Protein AF-A0A1G8S186-F1 (afdb_monomer_lite)

Sequence (77 aa):
MNGEADHVHILFDAPPQINLANTINSYKTVTSRYIRKEFAKELSQYFWKPYFWSRSYMVLSTGGTTIETIKKYIEEQ

Structure (mmCIF, N/CA/C/O backbone):
data_AF-A0A1G8S186-F1
#
_entry.id   AF-A0A1G8S186-F1
#
loop_
_atom_site.group_PDB
_atom_site.id
_atom_site.type_symbol
_atom_site.label_atom_id
_atom_site.label_alt_id
_atom_site.label_comp_id
_atom_site.label_asym_id
_atom_site.label_entity_id
_atom_site.label_seq_id
_atom_site.pdbx_PDB_ins_code
_atom_site.Cartn_x
_atom_site.Cartn_y
_atom_site.Cartn_z
_atom_site.occupancy
_atom_site.B_iso_or_equiv
_atom_site.auth_seq_id
_atom_site.auth_comp_id
_atom_site.auth_asym_id
_atom_site.auth_atom_id
_atom_site.pdbx_PDB_model_num
ATOM 1 N N . MET A 1 1 ? -5.251 -12.875 4.126 1.00 61.59 1 MET A N 1
ATOM 2 C CA . MET A 1 1 ? -5.010 -12.051 2.929 1.00 61.59 1 MET A CA 1
ATOM 3 C C . MET A 1 1 ? -5.830 -12.683 1.836 1.00 61.59 1 MET A C 1
ATOM 5 O O . MET A 1 1 ? -5.554 -13.827 1.503 1.00 61.59 1 MET A O 1
ATOM 9 N N . ASN A 1 2 ? -6.860 -11.979 1.385 1.00 71.25 2 ASN A N 1
ATOM 10 C CA . ASN A 1 2 ? -7.702 -12.401 0.270 1.00 71.25 2 ASN A CA 1
ATOM 11 C C . ASN A 1 2 ? -7.453 -11.415 -0.869 1.00 71.25 2 ASN A C 1
ATOM 13 O O . ASN A 1 2 ? -7.065 -10.277 -0.615 1.00 71.25 2 ASN A O 1
ATOM 17 N N . GLY A 1 3 ? -7.614 -11.834 -2.111 1.00 71.62 3 GLY A N 1
ATOM 18 C CA . GLY A 1 3 ? -7.436 -10.945 -3.246 1.00 71.62 3 GLY A CA 1
ATOM 19 C C . GLY A 1 3 ? -8.220 -11.450 -4.432 1.00 71.62 3 GLY A C 1
ATOM 20 O O . GLY A 1 3 ? -8.357 -12.660 -4.614 1.00 71.62 3 GLY A O 1
ATOM 21 N N . GLU A 1 4 ? -8.722 -10.504 -5.203 1.00 82.31 4 GLU A N 1
ATOM 22 C CA . GLU A 1 4 ? -9.305 -10.760 -6.504 1.00 82.31 4 GLU A CA 1
ATOM 23 C C . GLU A 1 4 ? -8.242 -10.611 -7.598 1.00 82.31 4 GLU A C 1
ATOM 25 O O . GLU A 1 4 ? -7.055 -10.392 -7.334 1.00 82.31 4 GLU A O 1
ATOM 30 N N . ALA A 1 5 ? -8.663 -10.739 -8.856 1.00 81.88 5 ALA A N 1
ATOM 31 C CA . ALA A 1 5 ? -7.769 -10.619 -9.999 1.00 81.88 5 ALA A CA 1
ATOM 32 C C . ALA A 1 5 ? -7.087 -9.237 -10.096 1.00 81.88 5 ALA A C 1
ATOM 34 O O . ALA A 1 5 ? -6.008 -9.140 -10.683 1.00 81.88 5 ALA A O 1
ATOM 35 N N . ASP A 1 6 ? -7.685 -8.178 -9.537 1.00 86.62 6 ASP A N 1
ATOM 36 C CA . ASP A 1 6 ? -7.223 -6.793 -9.685 1.00 86.62 6 ASP A CA 1
ATOM 37 C C . ASP A 1 6 ? -6.938 -6.047 -8.363 1.00 86.62 6 ASP A C 1
ATOM 39 O O . ASP A 1 6 ? -6.345 -4.961 -8.395 1.00 86.62 6 ASP A O 1
ATOM 43 N N . HIS A 1 7 ? -7.278 -6.616 -7.200 1.00 88.31 7 HIS A N 1
ATOM 44 C CA . HIS A 1 7 ? -7.041 -5.990 -5.896 1.00 88.31 7 HIS A CA 1
ATOM 45 C C . HIS A 1 7 ? -6.801 -6.997 -4.756 1.00 88.31 7 HIS A C 1
ATOM 47 O O . HIS A 1 7 ? -7.095 -8.182 -4.863 1.00 88.31 7 HIS A O 1
ATOM 53 N N . VAL A 1 8 ? -6.219 -6.526 -3.645 1.00 90.50 8 VAL A N 1
ATOM 54 C CA . VAL A 1 8 ? -5.891 -7.356 -2.471 1.00 90.50 8 VAL A CA 1
ATOM 55 C C . VAL A 1 8 ? -6.449 -6.720 -1.203 1.00 90.50 8 VAL A C 1
ATOM 57 O O . VAL A 1 8 ? -6.215 -5.541 -0.937 1.00 90.50 8 VAL A O 1
ATOM 60 N N . HIS A 1 9 ? -7.108 -7.539 -0.387 1.00 88.50 9 HIS A N 1
ATOM 61 C CA . HIS A 1 9 ? -7.621 -7.213 0.938 1.00 88.50 9 HIS A CA 1
ATOM 62 C C . HIS A 1 9 ? -6.714 -7.772 2.041 1.00 88.50 9 HIS A C 1
ATOM 64 O O . HIS A 1 9 ? -6.422 -8.976 2.123 1.00 88.50 9 HIS A O 1
ATOM 70 N N . ILE A 1 10 ? -6.279 -6.885 2.937 1.00 88.38 10 ILE A N 1
ATOM 71 C CA . ILE A 1 10 ? -5.386 -7.206 4.054 1.00 88.38 10 ILE A CA 1
ATOM 72 C C . ILE A 1 10 ? -6.042 -6.736 5.348 1.00 88.38 10 ILE A C 1
ATOM 74 O O . ILE A 1 10 ? -6.148 -5.538 5.596 1.00 88.38 10 ILE A O 1
ATOM 78 N N . LEU A 1 11 ? -6.435 -7.691 6.188 1.00 87.19 11 LEU A N 1
ATOM 79 C CA . LEU A 1 11 ? -6.752 -7.430 7.587 1.00 87.19 11 LEU A CA 1
ATOM 80 C C . LEU A 1 11 ? -5.458 -7.537 8.398 1.00 87.19 11 LEU A C 1
ATOM 82 O O . LEU A 1 11 ? -4.776 -8.562 8.325 1.00 87.19 11 LEU A O 1
ATOM 86 N N . PHE A 1 12 ? -5.110 -6.485 9.132 1.00 87.19 12 PHE A N 1
ATOM 87 C CA . PHE A 1 12 ? -3.920 -6.446 9.975 1.00 87.19 12 PHE A CA 1
ATOM 88 C C . PHE A 1 12 ? -4.163 -5.594 11.220 1.00 87.19 12 PHE A C 1
ATOM 90 O O . PHE A 1 12 ? -4.942 -4.643 11.180 1.00 87.19 12 PHE A O 1
ATOM 97 N N . ASP A 1 13 ? -3.431 -5.911 12.284 1.00 88.38 13 ASP A N 1
ATOM 98 C CA . ASP A 1 13 ? -3.360 -5.093 13.490 1.00 88.38 13 ASP A CA 1
ATOM 99 C C . ASP A 1 13 ? -2.103 -4.221 13.464 1.00 88.38 13 ASP A C 1
ATOM 101 O O . ASP A 1 13 ? -1.037 -4.640 13.000 1.00 88.38 13 ASP A O 1
ATOM 105 N N . ALA A 1 14 ? -2.214 -2.997 13.978 1.00 87.00 14 ALA A N 1
ATOM 106 C CA . ALA A 1 14 ? -1.100 -2.065 14.078 1.00 87.00 14 ALA A CA 1
ATOM 107 C C . ALA A 1 14 ? -1.165 -1.256 15.383 1.00 87.00 14 ALA A C 1
ATOM 109 O O . ALA A 1 14 ? -2.250 -0.830 15.785 1.00 87.00 14 ALA A O 1
ATOM 110 N N . PRO A 1 15 ? -0.015 -0.982 16.027 1.00 90.38 15 PRO A N 1
ATOM 111 C CA . PRO A 1 15 ? 0.063 -0.006 17.104 1.00 90.38 15 PRO A CA 1
ATOM 112 C C . PRO A 1 15 ? -0.442 1.376 16.656 1.00 90.38 15 PRO A C 1
ATOM 114 O O . PRO A 1 15 ? -0.176 1.781 15.520 1.00 90.38 15 PRO A O 1
ATOM 117 N N . PRO A 1 16 ? -1.090 2.149 17.545 1.00 88.38 16 PRO A N 1
ATOM 118 C CA . PRO A 1 16 ? -1.683 3.441 17.191 1.00 88.38 16 PRO A CA 1
ATOM 119 C C . PRO A 1 16 ? -0.655 4.498 16.753 1.00 88.38 16 PRO A C 1
ATOM 121 O O . PRO A 1 16 ? -1.021 5.490 16.133 1.00 88.38 16 PRO A O 1
ATOM 124 N N . GLN A 1 17 ? 0.633 4.300 17.048 1.00 94.44 17 GLN A N 1
ATOM 125 C CA . GLN A 1 17 ? 1.721 5.190 16.634 1.00 94.44 17 GLN A CA 1
ATOM 126 C C . GLN A 1 17 ? 2.143 4.989 15.169 1.00 94.44 17 GLN A C 1
ATOM 128 O O . GLN A 1 17 ? 2.907 5.795 14.636 1.00 94.44 17 GLN A O 1
ATOM 133 N N . ILE A 1 18 ? 1.690 3.918 14.508 1.00 93.19 18 ILE A N 1
ATOM 134 C CA . ILE A 1 18 ? 2.047 3.655 13.115 1.00 93.19 18 ILE A CA 1
ATOM 135 C C . ILE A 1 18 ? 1.324 4.634 12.190 1.00 93.19 18 ILE A C 1
ATOM 137 O O . ILE A 1 18 ? 0.100 4.745 12.182 1.00 93.19 18 ILE A O 1
ATOM 141 N N . ASN A 1 19 ? 2.091 5.281 11.311 1.00 94.62 19 ASN A N 1
ATOM 142 C CA . ASN A 1 19 ? 1.525 6.014 10.188 1.00 94.62 19 ASN A CA 1
ATOM 143 C C . ASN A 1 19 ? 1.075 5.025 9.099 1.00 94.62 19 ASN A C 1
ATOM 145 O O . ASN A 1 19 ? 1.887 4.533 8.312 1.00 94.62 19 ASN A O 1
ATOM 149 N N . LEU A 1 20 ? -0.229 4.751 9.052 1.00 92.62 20 LEU A N 1
ATOM 150 C CA . LEU A 1 20 ? -0.819 3.781 8.125 1.00 92.62 20 LEU A CA 1
ATOM 151 C C . LEU A 1 20 ? -0.551 4.128 6.654 1.00 92.62 20 LEU A C 1
ATOM 153 O O . LEU A 1 20 ? -0.268 3.233 5.861 1.00 92.62 20 LEU A O 1
ATOM 157 N N . ALA A 1 21 ? -0.568 5.413 6.290 1.00 93.19 21 ALA A N 1
ATOM 158 C CA . ALA A 1 21 ? -0.295 5.849 4.921 1.00 93.19 21 ALA A CA 1
ATOM 159 C C . ALA A 1 21 ? 1.134 5.487 4.484 1.00 93.19 21 ALA A C 1
ATOM 161 O O . ALA A 1 21 ? 1.337 4.914 3.412 1.00 93.19 21 ALA A O 1
ATOM 162 N N . ASN A 1 22 ? 2.125 5.752 5.339 1.00 95.38 22 ASN A N 1
ATOM 163 C CA . ASN A 1 22 ? 3.518 5.396 5.070 1.00 95.38 22 ASN A CA 1
ATOM 164 C C . ASN A 1 22 ? 3.704 3.878 4.988 1.00 95.38 22 ASN A C 1
ATOM 166 O O . ASN A 1 22 ? 4.386 3.393 4.084 1.00 95.38 22 ASN A O 1
ATOM 170 N N . THR A 1 23 ? 3.064 3.126 5.885 1.00 94.50 23 THR A N 1
ATOM 171 C CA . THR A 1 23 ? 3.106 1.659 5.888 1.00 94.50 23 THR A CA 1
ATOM 172 C C . THR A 1 23 ? 2.553 1.078 4.591 1.00 94.50 23 THR A C 1
ATOM 174 O O . THR A 1 23 ? 3.213 0.251 3.964 1.00 94.50 23 THR A O 1
ATOM 177 N N . ILE A 1 24 ? 1.391 1.546 4.131 1.00 94.69 24 ILE A N 1
ATOM 178 C CA . ILE A 1 24 ? 0.757 1.056 2.899 1.00 94.69 24 ILE A CA 1
ATOM 179 C C . ILE A 1 24 ? 1.574 1.443 1.665 1.00 94.69 24 ILE A C 1
ATOM 181 O O . ILE A 1 24 ? 1.773 0.620 0.772 1.00 94.69 24 ILE A O 1
ATOM 185 N N . ASN A 1 25 ? 2.110 2.664 1.619 1.00 95.06 25 ASN A N 1
ATOM 186 C CA . ASN A 1 25 ? 2.976 3.096 0.521 1.00 95.06 25 ASN A CA 1
ATOM 187 C C . ASN A 1 25 ? 4.267 2.270 0.453 1.00 95.06 25 ASN A C 1
ATOM 189 O O . ASN A 1 25 ? 4.684 1.859 -0.635 1.00 95.06 25 ASN A O 1
ATOM 193 N N . SER A 1 26 ? 4.872 1.980 1.607 1.00 95.88 26 SER A N 1
ATOM 194 C CA . SER A 1 26 ? 6.038 1.102 1.704 1.00 95.88 26 SER A CA 1
ATOM 195 C C . SER A 1 26 ? 5.692 -0.311 1.239 1.00 95.88 26 SER A C 1
ATOM 197 O O . SER A 1 26 ? 6.358 -0.842 0.351 1.00 95.88 26 SER A O 1
ATOM 199 N N . TYR A 1 27 ? 4.587 -0.878 1.732 1.00 95.31 27 TYR A N 1
ATOM 200 C CA . TYR A 1 27 ? 4.099 -2.193 1.321 1.00 95.31 27 TYR A CA 1
ATOM 201 C C . TYR A 1 27 ? 3.921 -2.279 -0.198 1.00 95.31 27 TYR A C 1
ATOM 203 O O . TYR A 1 27 ? 4.498 -3.158 -0.837 1.00 95.31 27 TYR A O 1
ATOM 211 N N . LYS A 1 28 ? 3.204 -1.329 -0.808 1.00 95.50 28 LYS A N 1
ATOM 212 C CA . LYS A 1 28 ? 2.975 -1.284 -2.261 1.00 95.50 28 LYS A CA 1
ATOM 213 C C . LYS A 1 28 ? 4.285 -1.164 -3.041 1.00 95.50 28 LYS A C 1
ATOM 215 O O . LYS A 1 28 ? 4.469 -1.842 -4.049 1.00 95.50 28 LYS A O 1
ATOM 220 N N . THR A 1 29 ? 5.221 -0.345 -2.569 1.00 95.94 29 THR A N 1
ATOM 221 C CA . THR A 1 29 ? 6.526 -0.154 -3.223 1.00 95.94 29 THR A CA 1
ATOM 222 C C . THR A 1 29 ? 7.370 -1.425 -3.173 1.00 95.94 29 THR A C 1
ATOM 224 O O . THR A 1 29 ? 7.881 -1.889 -4.195 1.00 95.94 29 THR A O 1
ATOM 227 N N . VAL A 1 30 ? 7.498 -2.010 -1.983 1.00 96.88 30 VAL A N 1
ATOM 228 C CA . VAL A 1 30 ? 8.324 -3.192 -1.738 1.00 96.88 30 VAL A CA 1
ATOM 229 C C . VAL A 1 30 ? 7.762 -4.400 -2.481 1.00 96.88 30 VAL A C 1
ATOM 231 O O . VAL A 1 30 ? 8.502 -5.065 -3.207 1.00 96.88 30 VAL A O 1
ATOM 234 N N . THR A 1 31 ? 6.455 -4.646 -2.370 1.00 95.81 31 THR A N 1
ATOM 235 C CA . THR A 1 31 ? 5.792 -5.757 -3.069 1.00 95.81 31 THR A CA 1
ATOM 236 C C . THR A 1 31 ? 5.862 -5.591 -4.578 1.00 95.81 31 THR A C 1
ATOM 238 O O . THR A 1 31 ? 6.204 -6.544 -5.264 1.00 95.81 31 THR A O 1
ATOM 241 N N . SER A 1 32 ? 5.655 -4.381 -5.111 1.00 94.44 32 SER A N 1
ATOM 242 C CA . SER A 1 32 ? 5.800 -4.130 -6.546 1.00 94.44 32 SER A CA 1
ATOM 243 C C . SER A 1 32 ? 7.189 -4.515 -7.060 1.00 94.44 32 SER A C 1
ATOM 245 O O . SER A 1 32 ? 7.302 -5.115 -8.129 1.00 94.44 32 SER A O 1
ATOM 247 N N . ARG A 1 33 ? 8.246 -4.194 -6.303 1.00 94.19 33 ARG A N 1
A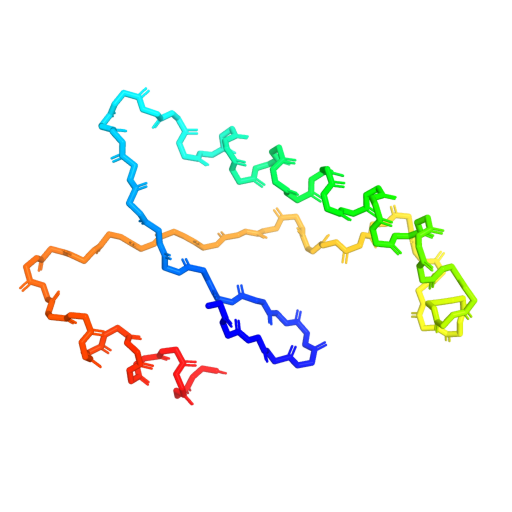TOM 248 C CA . ARG A 1 33 ? 9.623 -4.539 -6.669 1.00 94.19 33 ARG A CA 1
ATOM 249 C C . ARG A 1 33 ? 9.856 -6.049 -6.651 1.00 94.19 33 ARG A C 1
ATOM 251 O O . ARG A 1 33 ? 10.445 -6.566 -7.595 1.00 94.19 33 ARG A O 1
ATOM 258 N N . TYR A 1 34 ? 9.419 -6.741 -5.599 1.00 96.38 34 TYR A N 1
ATOM 259 C CA . TYR A 1 34 ? 9.624 -8.187 -5.481 1.00 96.38 34 TYR A CA 1
ATOM 260 C C . TYR A 1 34 ? 8.792 -8.972 -6.492 1.00 96.38 34 TYR A C 1
ATOM 262 O O . TYR A 1 34 ? 9.356 -9.777 -7.223 1.00 96.38 34 TYR A O 1
ATOM 270 N N . ILE A 1 35 ? 7.502 -8.658 -6.636 1.00 94.50 35 ILE A N 1
ATOM 271 C CA . ILE A 1 35 ? 6.603 -9.344 -7.573 1.00 94.50 35 ILE A CA 1
ATOM 272 C C . ILE A 1 35 ? 7.120 -9.229 -9.011 1.00 94.50 35 ILE A C 1
ATOM 274 O O . ILE A 1 35 ? 7.195 -10.220 -9.729 1.00 94.50 35 ILE A O 1
ATOM 278 N N . ARG A 1 36 ? 7.564 -8.037 -9.427 1.00 92.19 36 ARG A N 1
ATOM 279 C CA . ARG A 1 36 ? 8.146 -7.847 -10.765 1.00 92.19 36 ARG A CA 1
ATOM 280 C C . ARG A 1 36 ? 9.458 -8.588 -10.970 1.00 92.19 36 ARG A C 1
ATOM 282 O O . ARG A 1 36 ? 9.756 -8.957 -12.097 1.00 92.19 36 ARG A O 1
ATOM 289 N N . LYS A 1 37 ? 10.255 -8.760 -9.913 1.00 93.56 37 LYS A N 1
ATOM 290 C CA . LYS A 1 37 ? 11.513 -9.508 -9.978 1.00 93.56 37 LYS A CA 1
ATOM 291 C C . LYS A 1 37 ? 11.253 -11.012 -10.073 1.00 93.56 37 LYS A C 1
ATOM 293 O O . LYS A 1 37 ? 11.908 -11.680 -10.862 1.00 93.56 37 LYS A O 1
ATOM 298 N N . GLU A 1 38 ? 10.333 -11.527 -9.265 1.00 96.62 38 GLU A N 1
ATOM 299 C CA . GLU A 1 38 ? 10.074 -12.965 -9.132 1.00 96.62 38 GLU A CA 1
ATOM 300 C C . GLU A 1 38 ? 9.201 -13.514 -10.263 1.00 96.62 38 GLU A C 1
ATOM 302 O O . GLU A 1 38 ? 9.472 -14.604 -10.753 1.00 96.62 38 GLU A O 1
ATOM 307 N N . PHE A 1 39 ? 8.225 -12.736 -10.736 1.00 94.06 39 PHE A N 1
ATOM 308 C CA . PHE A 1 39 ? 7.239 -13.156 -11.741 1.00 94.06 39 PHE A CA 1
ATOM 309 C C . PHE A 1 39 ? 7.380 -12.382 -13.058 1.00 94.06 39 PHE A C 1
ATOM 311 O O . PHE A 1 39 ? 6.402 -12.096 -13.750 1.00 94.06 39 PHE A O 1
ATOM 318 N N . ALA A 1 40 ? 8.604 -11.963 -13.400 1.00 91.88 40 ALA A N 1
ATOM 319 C CA . ALA A 1 40 ? 8.869 -11.118 -14.567 1.00 91.88 40 ALA A CA 1
ATOM 320 C C . ALA A 1 40 ? 8.334 -11.731 -15.873 1.00 91.88 40 ALA A C 1
ATOM 322 O O . ALA A 1 40 ? 7.795 -11.022 -16.725 1.00 91.88 40 ALA A O 1
ATOM 323 N N . LYS A 1 41 ? 8.472 -13.054 -16.025 1.00 92.44 41 LYS A N 1
ATOM 324 C CA . LYS A 1 41 ? 8.070 -13.783 -17.231 1.00 92.44 41 LYS A CA 1
ATOM 325 C C . LYS A 1 41 ? 6.549 -13.799 -17.374 1.00 92.44 41 LYS A C 1
ATOM 327 O O . LYS A 1 41 ? 6.034 -13.457 -18.434 1.00 92.44 41 LYS A O 1
ATOM 332 N N . GLU A 1 42 ? 5.846 -14.129 -16.301 1.00 91.88 42 GLU A N 1
ATOM 333 C CA . GLU A 1 42 ? 4.391 -14.208 -16.220 1.00 91.88 42 GLU A CA 1
ATOM 334 C C . GLU A 1 42 ? 3.753 -12.831 -16.387 1.00 91.88 42 GLU A C 1
ATOM 336 O O . GLU A 1 42 ? 2.744 -12.700 -17.076 1.00 91.88 42 GLU A O 1
ATOM 341 N N . LEU A 1 43 ? 4.353 -11.798 -15.791 1.00 90.19 43 LEU A N 1
ATOM 342 C CA . LEU A 1 43 ? 3.839 -10.433 -15.837 1.00 90.19 43 LEU A CA 1
ATOM 343 C C . LEU A 1 43 ? 4.108 -9.740 -17.169 1.00 90.19 43 LEU A C 1
ATOM 345 O O . LEU A 1 43 ? 3.336 -8.860 -17.532 1.00 90.19 43 LEU A O 1
ATOM 349 N N . SER A 1 44 ? 5.148 -10.124 -17.915 1.00 87.81 44 SER A N 1
ATOM 350 C CA . SER A 1 44 ? 5.523 -9.454 -19.171 1.00 87.81 44 SER A CA 1
ATOM 351 C C . SER A 1 44 ? 4.385 -9.369 -20.200 1.00 87.81 44 SER A C 1
ATOM 353 O O . SER A 1 44 ? 4.302 -8.391 -20.939 1.00 87.81 44 SER A O 1
ATOM 355 N N . GLN A 1 45 ? 3.476 -10.349 -20.204 1.00 88.44 45 GLN A N 1
ATOM 356 C CA . GLN A 1 45 ? 2.323 -10.396 -21.110 1.00 88.44 45 GLN A CA 1
ATOM 357 C C . GLN A 1 45 ? 1.157 -9.482 -20.677 1.00 88.44 45 GLN A C 1
ATOM 359 O O . GLN A 1 45 ? 0.332 -9.111 -21.507 1.00 88.44 45 GLN A O 1
ATOM 364 N N . TYR A 1 46 ? 1.086 -9.104 -19.395 1.00 84.00 46 TYR A N 1
ATOM 365 C CA . TYR A 1 46 ? -0.035 -8.348 -18.813 1.00 84.00 46 TYR A CA 1
ATOM 366 C C . TYR A 1 46 ? 0.355 -6.941 -18.336 1.00 84.00 46 TYR A C 1
ATOM 368 O O . TYR A 1 46 ? -0.474 -6.035 -18.302 1.00 84.00 46 TYR A O 1
ATOM 376 N N . PHE A 1 47 ? 1.614 -6.743 -17.949 1.00 81.00 47 PHE A N 1
ATOM 377 C CA . PHE A 1 47 ? 2.098 -5.565 -17.237 1.00 81.00 47 PHE A CA 1
ATOM 378 C C . PHE A 1 47 ? 3.298 -4.938 -17.955 1.00 81.00 47 PHE A C 1
ATOM 380 O O . PHE A 1 47 ? 4.455 -5.187 -17.629 1.00 81.00 47 PHE A O 1
ATOM 387 N N . TRP A 1 48 ? 3.008 -4.048 -18.905 1.00 79.50 48 TRP A N 1
ATOM 388 C CA . TRP A 1 48 ? 4.004 -3.201 -19.585 1.00 79.50 48 TRP A CA 1
ATOM 389 C C . TRP A 1 48 ? 4.089 -1.779 -19.006 1.00 79.50 48 TRP A C 1
ATOM 391 O O . TRP A 1 48 ? 4.913 -0.966 -19.423 1.00 79.50 48 TRP A O 1
ATOM 401 N N . LYS A 1 49 ? 3.210 -1.443 -18.055 1.00 83.88 49 LYS A N 1
ATOM 402 C CA . LYS A 1 49 ? 3.124 -0.110 -17.449 1.00 83.88 49 LYS A CA 1
ATOM 403 C C . LYS A 1 49 ? 4.148 0.069 -16.316 1.00 83.88 49 LYS A C 1
ATOM 405 O O . LYS A 1 49 ? 4.470 -0.890 -15.610 1.00 83.88 49 LYS A O 1
ATOM 410 N N . PRO A 1 50 ? 4.607 1.311 -16.056 1.00 83.56 50 PRO A N 1
ATOM 411 C CA . PRO A 1 50 ? 5.633 1.569 -15.043 1.00 83.56 50 PRO A CA 1
ATOM 412 C C . PRO A 1 50 ? 5.130 1.412 -13.596 1.00 83.56 50 PRO A C 1
ATOM 414 O O . PRO A 1 50 ? 5.930 1.319 -12.666 1.00 83.56 50 PRO A O 1
ATOM 417 N N . TYR A 1 51 ? 3.823 1.284 -13.364 1.00 86.75 51 TYR A N 1
ATOM 418 C CA . TYR A 1 51 ? 3.208 1.064 -12.046 1.00 86.75 51 TYR A CA 1
ATOM 419 C C . TYR A 1 51 ? 2.567 -0.326 -11.958 1.00 86.75 51 TYR A C 1
ATOM 421 O O . TYR A 1 51 ? 2.067 -0.810 -12.964 1.00 86.75 51 TYR A O 1
ATOM 429 N N . PHE A 1 52 ? 2.644 -0.969 -10.785 1.00 91.81 52 PHE A N 1
ATOM 430 C CA . PHE A 1 52 ? 2.036 -2.283 -10.514 1.00 91.81 52 PHE A CA 1
ATOM 431 C C . PH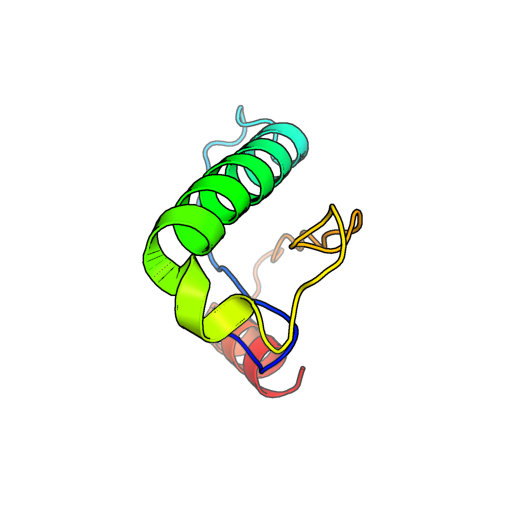E A 1 52 ? 0.708 -2.101 -9.782 1.00 91.81 52 PHE A C 1
ATOM 433 O O . PHE A 1 52 ? -0.341 -2.501 -10.264 1.00 91.81 52 PHE A O 1
ATOM 440 N N . TRP A 1 53 ? 0.750 -1.393 -8.654 1.00 93.50 53 TRP A N 1
ATOM 441 C CA . TRP A 1 53 ? -0.442 -1.018 -7.909 1.00 93.50 53 TRP A CA 1
ATOM 442 C C . TRP A 1 53 ? -1.044 0.292 -8.422 1.00 93.50 53 TRP A C 1
ATOM 444 O O . TRP A 1 53 ? -0.320 1.187 -8.871 1.00 93.50 53 TRP A O 1
ATOM 454 N N . SER A 1 54 ? -2.361 0.447 -8.256 1.00 92.12 54 SER A N 1
ATOM 455 C CA . SER A 1 54 ? -3.015 1.761 -8.312 1.00 92.12 54 SER A CA 1
ATOM 456 C C . SER A 1 54 ? -2.355 2.732 -7.327 1.00 92.12 54 SER A C 1
ATOM 458 O O . SER A 1 54 ? -1.815 2.309 -6.306 1.00 92.12 54 SER A O 1
ATOM 460 N N . ARG A 1 55 ? -2.405 4.044 -7.586 1.00 90.62 55 ARG A N 1
ATOM 461 C CA . ARG A 1 55 ? -1.945 5.050 -6.606 1.00 90.62 55 ARG A CA 1
ATOM 462 C C . ARG A 1 55 ? -2.839 5.068 -5.366 1.00 90.62 55 ARG A C 1
ATOM 464 O O . ARG A 1 55 ? -2.332 5.198 -4.256 1.00 90.62 55 ARG A O 1
ATOM 471 N N . SER A 1 56 ? -4.135 4.849 -5.555 1.00 93.31 56 SER A N 1
ATOM 472 C CA . SER A 1 56 ? -5.133 4.837 -4.487 1.00 93.31 56 SER A CA 1
ATOM 473 C C . SER A 1 56 ? -5.007 3.603 -3.590 1.00 93.31 56 SER A C 1
ATOM 475 O O . SER A 1 56 ? -4.481 2.565 -3.996 1.00 93.31 56 SER A O 1
ATOM 477 N N . TYR A 1 57 ? -5.471 3.726 -2.353 1.00 92.81 57 TYR A N 1
ATOM 478 C CA . TYR A 1 57 ? -5.632 2.634 -1.397 1.00 92.81 57 TYR A CA 1
ATOM 479 C C . TYR A 1 57 ? -6.799 2.970 -0.462 1.00 92.81 57 TYR A C 1
ATOM 481 O O . TYR A 1 57 ? -7.165 4.139 -0.332 1.00 92.81 57 TYR A O 1
ATOM 489 N N . MET A 1 58 ? -7.365 1.953 0.182 1.00 89.50 58 MET A N 1
ATOM 490 C CA . MET A 1 58 ? -8.452 2.098 1.148 1.00 89.50 58 MET A CA 1
ATOM 491 C C . MET A 1 58 ? -7.987 1.582 2.507 1.00 89.50 58 MET A C 1
ATOM 493 O O . MET A 1 58 ? -7.323 0.551 2.587 1.00 89.50 58 MET A O 1
ATOM 497 N N . VAL A 1 59 ? -8.317 2.320 3.566 1.00 88.62 59 VAL A N 1
ATOM 498 C CA . VAL A 1 59 ? -8.100 1.902 4.954 1.00 88.62 59 VAL A CA 1
ATOM 499 C C . VAL A 1 59 ? -9.401 2.103 5.692 1.00 88.62 59 VAL A C 1
ATOM 501 O O . VAL A 1 59 ? -9.933 3.210 5.713 1.00 88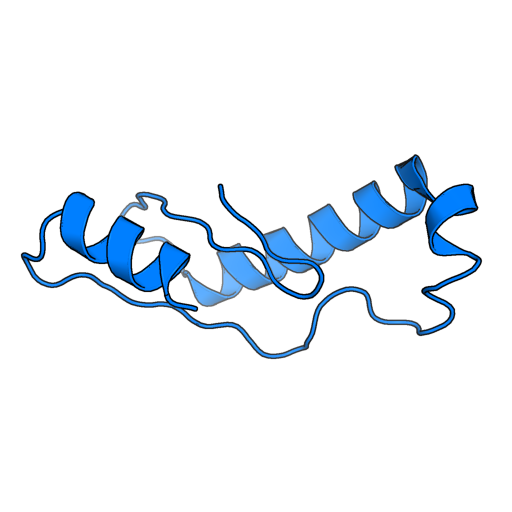.62 59 VAL A O 1
ATOM 504 N N . LEU A 1 60 ? -9.890 1.033 6.300 1.00 84.81 60 LEU A N 1
ATOM 505 C CA . LEU A 1 60 ? -11.086 1.050 7.120 1.00 84.81 60 LEU A CA 1
ATOM 506 C C . LEU A 1 60 ? -10.695 0.615 8.523 1.00 84.81 60 LEU A C 1
ATOM 508 O O . LEU A 1 60 ? -10.092 -0.442 8.699 1.00 84.81 60 LEU A O 1
ATOM 512 N N . SER A 1 61 ? -11.029 1.432 9.518 1.00 83.62 61 SER A N 1
ATOM 513 C CA . SER A 1 61 ? -11.051 0.973 10.898 1.00 83.62 61 SER A CA 1
ATOM 514 C C . SER A 1 61 ? -12.419 0.373 11.182 1.00 83.62 61 SER A C 1
ATOM 516 O O . SER A 1 61 ? -13.456 0.913 10.797 1.00 83.62 61 SER A O 1
ATOM 518 N N . THR A 1 62 ? -12.437 -0.751 11.880 1.00 69.50 62 THR A N 1
ATOM 519 C CA . THR A 1 62 ? -13.685 -1.354 12.328 1.00 69.50 62 THR A CA 1
ATOM 520 C C . THR A 1 62 ? -13.927 -0.932 13.757 1.00 69.50 62 THR A C 1
ATOM 522 O O . THR A 1 62 ? -13.427 -1.540 14.700 1.00 69.50 62 THR A O 1
ATOM 525 N N . GLY A 1 63 ? -14.677 0.156 13.925 1.00 61.94 63 GLY A N 1
ATOM 526 C CA . GLY A 1 63 ? -15.195 0.543 15.231 1.00 61.94 63 GLY A CA 1
ATOM 527 C C . GLY A 1 63 ? -16.121 -0.556 15.755 1.00 61.94 63 GLY A C 1
ATOM 528 O O . GLY A 1 63 ? -17.265 -0.651 15.326 1.00 61.94 63 GLY A O 1
ATOM 529 N N . GLY A 1 64 ? -15.606 -1.434 16.620 1.00 61.88 64 GLY A N 1
ATOM 530 C CA . GLY A 1 64 ? -16.372 -2.453 17.355 1.00 61.88 64 GLY A CA 1
ATOM 531 C C . GLY A 1 64 ? -17.018 -3.578 16.533 1.00 61.88 64 GLY A C 1
ATOM 532 O O . GLY A 1 64 ? -17.718 -4.409 17.101 1.00 61.88 64 GLY A O 1
ATOM 533 N N . THR A 1 65 ? -16.814 -3.621 15.218 1.00 60.56 65 THR A N 1
ATOM 534 C CA . THR A 1 65 ? -17.426 -4.629 14.341 1.00 60.56 65 THR A CA 1
ATOM 535 C C . THR A 1 65 ? -16.593 -5.913 14.336 1.00 60.56 65 THR A C 1
ATOM 537 O O . THR A 1 65 ? -15.365 -5.856 14.295 1.00 60.56 65 THR A O 1
ATOM 540 N N . THR A 1 66 ? -17.254 -7.071 14.397 1.00 67.56 66 THR A N 1
ATOM 541 C CA . THR A 1 6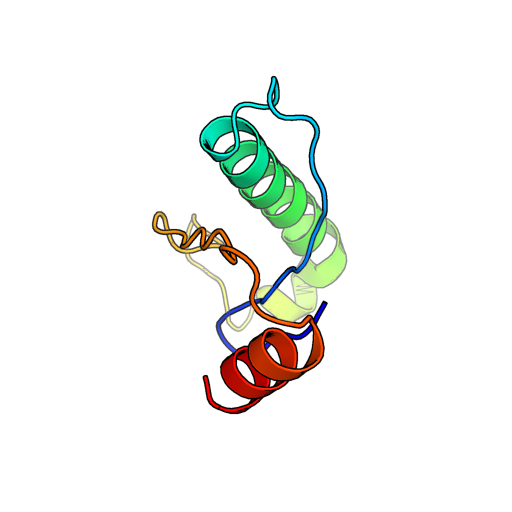6 ? -16.589 -8.377 14.494 1.00 67.56 66 THR A CA 1
ATOM 542 C C . THR A 1 66 ? -15.807 -8.722 13.225 1.00 67.56 66 THR A C 1
ATOM 544 O O . THR A 1 66 ? -16.187 -8.334 12.116 1.00 67.56 66 THR A O 1
ATOM 547 N N . ILE A 1 67 ? -14.725 -9.492 13.378 1.00 70.19 67 ILE A N 1
ATOM 548 C CA . ILE A 1 67 ? -13.874 -9.959 12.270 1.00 70.19 67 I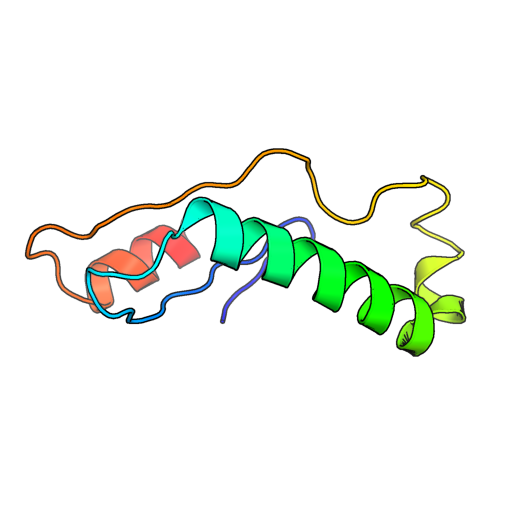LE A CA 1
ATOM 549 C C . ILE A 1 67 ? -14.703 -10.693 11.204 1.00 70.19 67 ILE A C 1
ATOM 551 O O . ILE A 1 67 ? -14.418 -10.573 10.014 1.00 70.19 67 ILE A O 1
ATOM 555 N N . GLU A 1 68 ? -15.756 -11.409 11.605 1.00 69.00 68 GLU A N 1
ATOM 556 C CA . GLU A 1 68 ? -16.678 -12.101 10.699 1.00 69.00 68 GLU A CA 1
ATOM 557 C C . GLU A 1 68 ? -17.378 -11.144 9.728 1.00 69.00 68 GLU A C 1
ATOM 559 O O . GLU A 1 68 ? -17.519 -11.451 8.547 1.00 69.00 68 GLU A O 1
ATOM 564 N N . THR A 1 69 ? -17.770 -9.960 10.198 1.00 68.94 69 THR A N 1
ATOM 565 C CA . THR A 1 69 ? -18.454 -8.963 9.361 1.00 68.94 69 THR A CA 1
ATOM 566 C C . THR A 1 69 ? -17.488 -8.357 8.341 1.00 68.94 69 THR A C 1
ATOM 568 O O . THR A 1 69 ? -17.861 -8.110 7.198 1.00 68.94 69 THR A O 1
ATOM 571 N N . ILE A 1 70 ? -16.221 -8.178 8.728 1.00 68.75 70 ILE A N 1
ATOM 572 C CA . ILE A 1 70 ? -15.159 -7.690 7.836 1.00 68.75 70 ILE A CA 1
ATOM 573 C C . ILE A 1 70 ? -14.862 -8.711 6.747 1.00 68.75 70 ILE A C 1
ATOM 575 O O . ILE A 1 70 ? -14.738 -8.349 5.581 1.00 68.75 70 ILE A O 1
ATOM 579 N N . LYS A 1 71 ? -14.754 -9.991 7.119 1.00 71.19 71 LYS A N 1
ATOM 580 C CA . LYS A 1 71 ? -14.547 -11.070 6.149 1.00 71.19 71 LYS A CA 1
ATOM 581 C C . LYS A 1 71 ? -15.679 -11.116 5.132 1.00 71.19 71 LYS A C 1
ATOM 583 O O . LYS A 1 71 ? -15.395 -11.180 3.946 1.00 71.19 71 LYS A O 1
ATOM 588 N N . LYS A 1 72 ? -16.927 -10.986 5.589 1.00 74.56 72 LYS A N 1
ATOM 589 C CA . LYS A 1 72 ? -18.088 -10.945 4.700 1.00 74.56 72 LYS A CA 1
ATOM 590 C C . LYS A 1 72 ? -18.049 -9.749 3.742 1.00 74.56 72 LYS A C 1
ATOM 592 O O . LYS A 1 72 ? -18.287 -9.926 2.559 1.00 74.56 72 LYS A O 1
ATOM 597 N N . TYR A 1 73 ? -17.674 -8.560 4.219 1.00 71.12 73 TYR A N 1
ATOM 598 C CA . TYR A 1 73 ? -17.482 -7.396 3.344 1.00 71.12 73 TYR A CA 1
ATOM 599 C C . TYR A 1 73 ? -16.380 -7.618 2.295 1.00 71.12 73 TYR A C 1
ATOM 601 O O . TYR A 1 73 ? -16.551 -7.233 1.147 1.00 71.12 73 TYR A O 1
ATOM 609 N N . ILE A 1 74 ? -15.266 -8.250 2.683 1.00 71.38 74 ILE A N 1
ATOM 610 C CA . ILE A 1 74 ? -14.164 -8.600 1.771 1.00 71.38 74 ILE A CA 1
ATOM 611 C C . ILE A 1 74 ? -14.597 -9.643 0.731 1.00 71.38 74 ILE A C 1
ATOM 613 O O . ILE A 1 74 ? -14.077 -9.632 -0.372 1.00 71.38 74 ILE A O 1
ATOM 617 N N . GLU A 1 75 ? -15.494 -10.564 1.082 1.00 73.31 75 GLU A N 1
ATOM 618 C CA . GLU A 1 75 ? -16.017 -11.586 0.162 1.00 73.31 75 GLU A CA 1
ATOM 619 C C . GLU A 1 75 ? -17.093 -11.046 -0.794 1.00 73.31 75 GLU A C 1
ATOM 621 O O . GLU A 1 75 ? -17.322 -11.635 -1.845 1.00 73.31 75 GLU A O 1
ATOM 626 N N . GLU A 1 76 ? -17.772 -9.955 -0.429 1.00 71.44 76 GLU A N 1
ATOM 627 C CA . GLU A 1 76 ? -18.796 -9.288 -1.248 1.00 71.44 76 GLU A CA 1
ATOM 628 C C . GLU A 1 76 ? -18.227 -8.172 -2.155 1.00 71.44 76 GLU A C 1
ATOM 630 O O . GLU A 1 76 ? -18.986 -7.580 -2.929 1.00 71.44 76 GLU A O 1
ATOM 635 N N . GLN A 1 77 ? -16.930 -7.859 -2.036 1.00 57.97 77 GLN A N 1
ATOM 636 C CA . GLN A 1 77 ? -16.188 -6.861 -2.825 1.00 57.97 77 GLN A CA 1
ATOM 637 C C . GLN A 1 77 ? -15.325 -7.533 -3.883 1.00 57.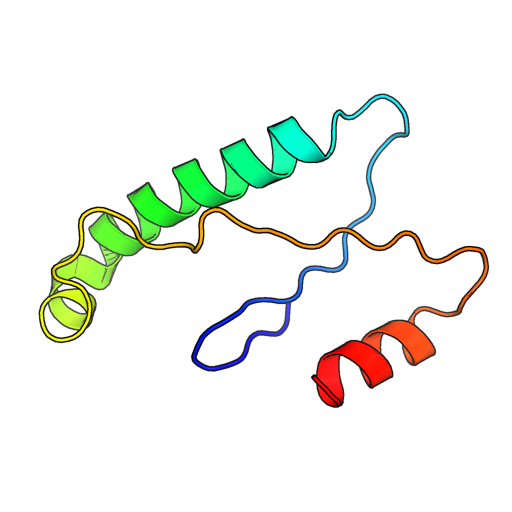97 77 GLN A C 1
ATOM 639 O O . GLN A 1 77 ? -15.471 -7.110 -5.050 1.00 57.97 77 GLN A O 1
#

Organism: NCBI:txid930129

pLDDT: mean 85.06, std 10.71, range [57.97, 96.88]

InterPro domains:
  IPR002686 Transposase IS200-like [PF01797] (1-77)
  IPR002686 Transposase IS200-like [SM01321] (1-77)
  IPR036515 Transposase IS200-like superfamily [G3DSA:3.30.70.1290] (1-77)
  IPR036515 Transposase IS200-like superfamily [SSF143422] (1-77)

Foldseek 3Di:
DDADPAGDDDDDDDDPPDPVVVVVVCVLVVCQVVCCVPCVPVCVVPDPDPHDHDPDDDDDDDPPDDPVVVVVVVVVD

Secondary structure (DSSP, 8-state):
-EE-SS-EE------TTS-HHHHHHHHHHHHHHHHHHHSHHHHTTT--SS-SS-S-------SS--HHHHHHHHH--

Radius of gyration: 14.72 Å; chains: 1; bounding box: 30×20×38 Å